Protein AF-A0A1Q5SDZ8-F1 (afdb_monomer_lite)

Structure (mmCIF, N/CA/C/O backbone):
data_AF-A0A1Q5SDZ8-F1
#
_entry.id   AF-A0A1Q5SDZ8-F1
#
loop_
_atom_site.group_PDB
_atom_site.id
_atom_site.type_symbol
_atom_site.label_atom_id
_atom_site.label_alt_id
_atom_site.label_comp_id
_atom_site.label_asym_id
_atom_site.label_entity_id
_atom_site.label_seq_id
_atom_site.pdbx_PDB_ins_code
_atom_site.Cartn_x
_atom_site.Cartn_y
_atom_site.Cartn_z
_atom_site.occupancy
_atom_site.B_iso_or_equiv
_atom_site.auth_seq_id
_atom_site.auth_comp_id
_atom_site.auth_asym_id
_atom_site.auth_atom_id
_atom_site.pdbx_PDB_model_num
ATOM 1 N N . MET A 1 1 ? 9.816 -25.125 16.063 1.00 53.28 1 MET A N 1
ATOM 2 C CA . MET A 1 1 ? 9.302 -24.287 14.960 1.00 53.28 1 MET A CA 1
ATOM 3 C C . MET A 1 1 ? 9.656 -22.854 15.325 1.00 53.28 1 MET A C 1
ATOM 5 O O . MET A 1 1 ? 9.482 -22.510 16.484 1.00 53.28 1 MET A O 1
ATOM 9 N N . ASN A 1 2 ? 10.346 -22.123 14.450 1.00 63.69 2 ASN A N 1
ATOM 10 C CA . ASN A 1 2 ? 11.102 -20.920 14.822 1.00 63.69 2 ASN A CA 1
ATOM 11 C C . ASN A 1 2 ? 10.175 -19.690 14.795 1.00 63.69 2 ASN A C 1
ATOM 13 O O . ASN A 1 2 ? 9.591 -19.436 13.748 1.00 63.69 2 ASN A O 1
ATOM 17 N N . GLU A 1 3 ? 10.041 -18.934 15.887 1.00 66.50 3 GLU A N 1
ATOM 18 C CA . GLU A 1 3 ? 9.088 -17.806 16.040 1.00 66.50 3 GLU A CA 1
ATOM 19 C C . GLU A 1 3 ? 9.196 -16.748 14.922 1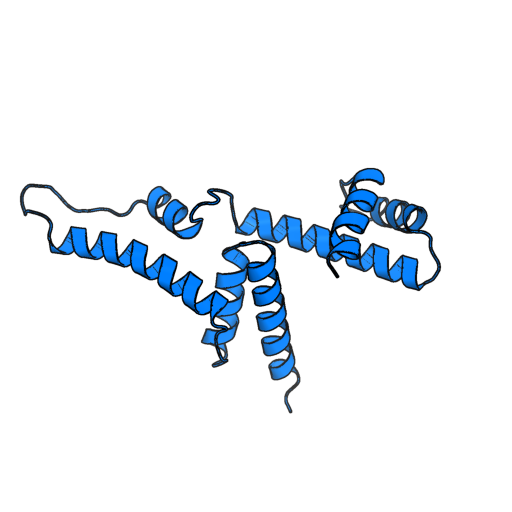.00 66.50 3 GLU A C 1
ATOM 21 O O . GLU A 1 3 ? 8.209 -16.146 14.502 1.00 66.50 3 GLU A O 1
ATOM 26 N N . HIS A 1 4 ? 10.392 -16.576 14.352 1.00 69.19 4 HIS A N 1
ATOM 27 C CA . HIS A 1 4 ? 10.624 -15.703 13.197 1.00 69.19 4 HIS A CA 1
ATOM 28 C C . HIS A 1 4 ? 9.873 -16.143 11.934 1.00 69.19 4 HIS A C 1
ATOM 30 O O . HIS A 1 4 ? 9.496 -15.311 11.116 1.00 69.19 4 HIS A O 1
ATOM 36 N N . SER A 1 5 ? 9.648 -17.448 11.779 1.00 76.00 5 SER A N 1
ATOM 37 C CA . SER A 1 5 ? 8.954 -18.035 10.636 1.00 76.00 5 SER A CA 1
ATOM 38 C C . SER A 1 5 ? 7.495 -17.591 10.587 1.00 76.00 5 SER A C 1
ATOM 40 O O . SER A 1 5 ? 7.028 -17.145 9.543 1.00 76.00 5 SER A O 1
ATOM 42 N N . GLU A 1 6 ? 6.815 -17.670 11.731 1.00 79.50 6 GLU A N 1
ATOM 43 C CA . GLU A 1 6 ? 5.400 -17.319 11.886 1.00 79.50 6 GLU A CA 1
ATOM 44 C C . GLU A 1 6 ? 5.173 -15.810 11.741 1.00 79.50 6 GLU A C 1
ATOM 46 O O . GLU A 1 6 ? 4.159 -15.375 11.193 1.00 79.50 6 GLU A O 1
ATOM 51 N N . LEU A 1 7 ? 6.148 -14.998 12.167 1.00 84.94 7 LEU A N 1
ATOM 52 C CA . LEU A 1 7 ? 6.107 -13.550 11.986 1.00 84.94 7 LEU A CA 1
ATOM 53 C C . LEU A 1 7 ? 6.099 -13.156 10.501 1.00 84.94 7 LEU A C 1
ATOM 55 O O . LEU A 1 7 ? 5.339 -12.269 10.111 1.00 84.94 7 LEU A O 1
ATOM 59 N N . PHE A 1 8 ? 6.919 -13.800 9.665 1.00 88.19 8 PHE A N 1
ATOM 60 C CA . PHE A 1 8 ? 6.935 -13.509 8.228 1.00 88.19 8 PHE A CA 1
ATOM 61 C C . PHE A 1 8 ? 5.617 -13.889 7.562 1.00 88.19 8 PHE A C 1
ATOM 63 O O . PHE A 1 8 ? 5.062 -13.076 6.826 1.00 88.19 8 PHE A O 1
ATOM 70 N N . ASP A 1 9 ? 5.084 -15.067 7.878 1.00 88.69 9 ASP A N 1
ATOM 71 C CA . ASP A 1 9 ? 3.838 -15.560 7.286 1.00 88.69 9 ASP A CA 1
ATOM 72 C C . ASP A 1 9 ? 2.651 -14.662 7.686 1.00 88.69 9 ASP A C 1
ATOM 74 O O . ASP A 1 9 ? 1.840 -14.271 6.843 1.00 88.69 9 ASP A O 1
ATOM 78 N N . SER A 1 10 ? 2.611 -14.223 8.949 1.00 89.44 10 SER A N 1
ATOM 79 C CA . SER A 1 10 ? 1.627 -13.255 9.450 1.00 89.44 10 SER A CA 1
ATOM 80 C C . SER A 1 10 ? 1.734 -11.886 8.764 1.00 89.44 10 SER A C 1
ATOM 82 O O . SER A 1 10 ? 0.718 -11.292 8.383 1.00 89.44 10 SER A O 1
ATOM 84 N N . ASN A 1 11 ? 2.955 -11.385 8.549 1.00 88.94 11 ASN A N 1
ATOM 85 C CA . ASN A 1 11 ? 3.179 -10.111 7.863 1.00 88.94 11 ASN A CA 1
ATOM 86 C C . ASN A 1 11 ? 2.774 -10.179 6.384 1.00 88.94 11 ASN A C 1
ATOM 88 O O . ASN A 1 11 ? 2.116 -9.259 5.895 1.00 88.94 11 ASN A O 1
ATOM 92 N N . ILE A 1 12 ? 3.116 -11.269 5.686 1.00 94.19 12 ILE A N 1
ATOM 93 C CA . ILE A 1 12 ? 2.715 -11.501 4.291 1.00 94.19 12 ILE A CA 1
ATOM 94 C C . ILE A 1 12 ? 1.188 -11.540 4.193 1.00 94.19 12 ILE A C 1
ATOM 96 O O . ILE A 1 12 ? 0.614 -10.813 3.381 1.00 94.19 12 ILE A O 1
ATOM 100 N N . ALA A 1 13 ? 0.520 -12.316 5.053 1.00 93.00 13 ALA A N 1
ATOM 101 C CA . ALA A 1 13 ? -0.938 -12.412 5.070 1.00 93.00 13 ALA A CA 1
ATOM 102 C C . ALA A 1 13 ? -1.601 -11.053 5.350 1.00 93.00 13 ALA A C 1
ATOM 104 O O . ALA A 1 13 ? -2.538 -10.656 4.655 1.00 93.00 13 ALA A O 1
ATOM 105 N N . SER A 1 14 ? -1.079 -10.304 6.325 1.00 90.00 14 SER A N 1
ATOM 106 C CA . SER A 1 14 ? -1.608 -8.988 6.696 1.00 90.00 14 SER A CA 1
ATOM 107 C C . SER A 1 14 ? -1.480 -7.973 5.558 1.00 90.00 14 SER A C 1
ATOM 109 O O . SER A 1 14 ? -2.450 -7.287 5.237 1.00 90.00 14 SER A O 1
ATOM 111 N N . MET A 1 15 ? -0.311 -7.894 4.913 1.00 92.81 15 MET A N 1
ATOM 112 C CA . MET A 1 15 ? -0.083 -6.982 3.786 1.00 92.81 15 MET A CA 1
ATOM 113 C C . MET A 1 15 ? -0.871 -7.391 2.537 1.00 92.81 15 MET A C 1
ATOM 115 O O . MET A 1 15 ? -1.370 -6.526 1.819 1.00 92.81 15 MET A O 1
ATOM 119 N N . THR A 1 16 ? -1.047 -8.693 2.308 1.00 94.50 16 THR A N 1
ATOM 120 C CA . THR A 1 16 ? -1.854 -9.216 1.196 1.00 94.50 16 THR A CA 1
ATOM 121 C C . THR A 1 16 ? -3.321 -8.854 1.367 1.00 94.50 16 THR A C 1
ATOM 123 O O . THR A 1 16 ? -3.890 -8.202 0.495 1.00 94.50 16 THR A O 1
ATOM 126 N N . LYS A 1 17 ? -3.910 -9.149 2.533 1.00 90.44 17 LYS A N 1
ATOM 127 C CA . LYS A 1 17 ? -5.294 -8.763 2.846 1.00 90.44 17 LYS A CA 1
ATOM 128 C C . LYS A 1 17 ? -5.495 -7.252 2.723 1.00 90.44 17 LYS A C 1
ATOM 130 O O . LYS A 1 17 ? -6.527 -6.774 2.245 1.00 90.44 17 LYS A O 1
ATOM 135 N N . PHE A 1 18 ? -4.504 -6.482 3.159 1.00 87.00 18 PHE A N 1
ATOM 136 C CA . PHE A 1 18 ? -4.538 -5.037 3.030 1.00 87.00 18 PHE A CA 1
ATOM 137 C C . PHE A 1 18 ? -4.526 -4.589 1.562 1.00 87.00 18 PHE A C 1
ATOM 139 O O . PHE A 1 18 ? -5.339 -3.751 1.179 1.00 87.00 18 PHE A O 1
ATOM 146 N N . TYR A 1 19 ? -3.659 -5.152 0.718 1.00 91.75 19 TYR A N 1
ATOM 147 C CA . TYR A 1 19 ? -3.661 -4.869 -0.718 1.00 91.75 19 TYR A CA 1
ATOM 148 C C . TYR A 1 19 ? -4.998 -5.243 -1.366 1.00 91.75 19 TYR A C 1
ATOM 150 O O . TYR A 1 19 ? -5.580 -4.419 -2.062 1.00 91.75 19 TYR A O 1
ATOM 158 N N . GLU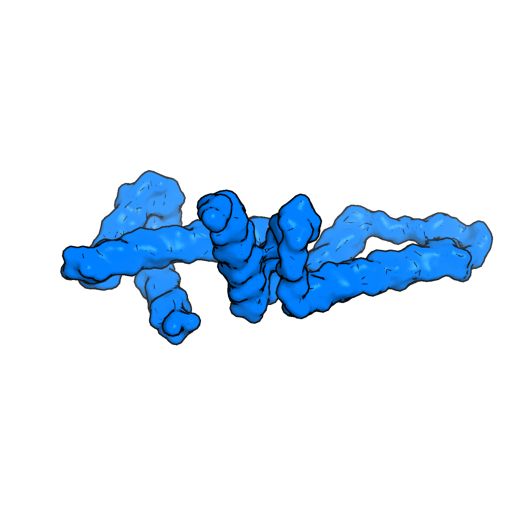 A 1 20 ? -5.524 -6.433 -1.091 1.00 91.06 20 GLU A N 1
ATOM 159 C CA . GLU A 1 20 ? -6.771 -6.926 -1.690 1.00 91.06 20 GLU A CA 1
ATOM 160 C C . GLU A 1 20 ? -7.984 -6.066 -1.322 1.00 91.06 20 GLU A C 1
ATOM 162 O O . GLU A 1 20 ? -8.849 -5.820 -2.159 1.00 91.06 20 GLU A O 1
ATOM 167 N N . SER A 1 21 ? -8.031 -5.557 -0.089 1.00 85.88 21 SER A N 1
ATOM 168 C CA . SER A 1 21 ? -9.126 -4.691 0.368 1.00 85.88 21 SER A CA 1
ATOM 169 C C . SER A 1 21 ? -9.012 -3.247 -0.125 1.00 85.88 21 SER A C 1
ATOM 171 O O . SER A 1 21 ? -10.025 -2.578 -0.322 1.00 85.88 21 SER A O 1
ATOM 173 N N . THR A 1 22 ? -7.795 -2.736 -0.319 1.00 84.19 22 THR A N 1
ATOM 174 C CA . THR A 1 22 ? -7.569 -1.300 -0.563 1.00 84.19 22 THR A CA 1
ATOM 175 C C . THR A 1 22 ? -7.094 -0.975 -1.978 1.00 84.19 22 THR A C 1
ATOM 177 O O . THR A 1 22 ? -7.164 0.187 -2.395 1.00 84.19 22 THR A O 1
ATOM 180 N N . GLY A 1 23 ? -6.567 -1.958 -2.704 1.00 88.69 23 GLY A N 1
ATOM 181 C CA . GLY A 1 23 ? -5.804 -1.776 -3.938 1.00 88.69 23 GLY A CA 1
ATOM 182 C C . GLY A 1 23 ? -4.468 -1.049 -3.740 1.00 88.69 23 GLY A C 1
ATOM 183 O O . GLY A 1 23 ? -3.898 -0.542 -4.704 1.00 88.69 23 GLY A O 1
ATOM 184 N N . ASN A 1 24 ? -3.973 -0.913 -2.504 1.00 90.62 24 ASN A N 1
ATOM 185 C CA . ASN A 1 24 ? -2.764 -0.144 -2.226 1.00 90.62 24 ASN A CA 1
ATOM 186 C C . ASN A 1 24 ? -1.500 -0.926 -2.613 1.00 90.62 24 ASN A C 1
ATOM 188 O O . ASN A 1 24 ? -1.008 -1.761 -1.853 1.00 90.62 24 ASN A O 1
A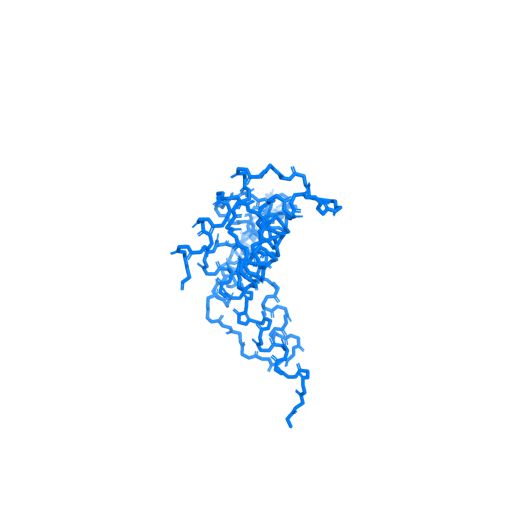TOM 192 N N . VAL A 1 25 ? -0.946 -0.611 -3.784 1.00 93.94 25 VAL A N 1
ATOM 193 C CA . VAL A 1 25 ? 0.227 -1.294 -4.351 1.00 93.94 25 VAL A CA 1
ATOM 194 C C . VAL A 1 25 ? 1.446 -1.301 -3.422 1.00 93.94 25 VAL A C 1
ATOM 196 O O . VAL A 1 25 ? 2.210 -2.258 -3.452 1.00 93.94 25 VAL A O 1
ATOM 199 N N . ALA A 1 26 ? 1.633 -0.312 -2.536 1.00 93.88 26 ALA A N 1
ATOM 200 C CA . ALA A 1 26 ? 2.762 -0.333 -1.597 1.00 93.88 26 ALA A CA 1
ATOM 201 C C . ALA A 1 26 ? 2.706 -1.537 -0.643 1.00 93.88 26 ALA A C 1
ATOM 203 O O . ALA A 1 26 ? 3.747 -2.104 -0.313 1.00 93.88 26 ALA A O 1
ATOM 204 N N . ALA A 1 27 ? 1.504 -1.960 -0.239 1.00 92.69 27 ALA A N 1
ATOM 205 C CA . ALA A 1 27 ? 1.334 -3.163 0.566 1.00 92.69 27 ALA A CA 1
ATOM 206 C C . ALA A 1 27 ? 1.693 -4.426 -0.229 1.00 92.69 27 ALA A C 1
ATOM 208 O O . ALA A 1 27 ? 2.364 -5.304 0.310 1.00 92.69 27 ALA A O 1
ATOM 209 N N . ALA A 1 28 ? 1.345 -4.480 -1.521 1.00 95.62 28 ALA A N 1
ATOM 210 C CA . ALA A 1 28 ? 1.736 -5.590 -2.386 1.00 95.62 28 ALA A CA 1
ATOM 211 C C . ALA A 1 28 ? 3.258 -5.711 -2.517 1.00 95.62 28 ALA A C 1
ATOM 213 O O . ALA A 1 28 ? 3.816 -6.785 -2.308 1.00 95.62 28 ALA A O 1
ATOM 214 N N . TRP A 1 29 ? 3.952 -4.599 -2.769 1.00 96.06 29 TRP A N 1
ATOM 215 C CA . TRP A 1 29 ? 5.416 -4.585 -2.846 1.00 96.06 29 TRP A CA 1
ATOM 216 C C . TRP A 1 29 ? 6.085 -4.956 -1.516 1.00 96.06 29 TRP A C 1
ATOM 218 O O . TRP A 1 29 ? 7.117 -5.627 -1.515 1.00 96.06 29 TRP A O 1
ATOM 228 N N . CYS A 1 30 ? 5.488 -4.578 -0.382 1.00 94.94 30 CYS A N 1
ATOM 229 C CA . CYS A 1 30 ? 5.957 -5.000 0.936 1.00 94.94 30 CYS A CA 1
ATOM 230 C C . CYS A 1 30 ? 5.799 -6.518 1.134 1.00 94.94 30 CYS A C 1
ATOM 232 O O . CYS A 1 30 ? 6.771 -7.187 1.486 1.00 94.94 30 CYS A O 1
ATOM 234 N N . ALA A 1 31 ? 4.615 -7.069 0.840 1.00 96.56 31 ALA A N 1
ATOM 235 C CA . ALA A 1 31 ? 4.350 -8.507 0.913 1.00 96.56 31 ALA A CA 1
ATOM 236 C C . ALA A 1 31 ? 5.308 -9.302 0.012 1.00 96.56 31 ALA A C 1
ATOM 238 O O . ALA A 1 31 ? 5.923 -10.264 0.470 1.00 96.56 31 ALA A O 1
ATOM 239 N N . PHE A 1 32 ? 5.489 -8.852 -1.235 1.00 97.94 32 PHE A N 1
ATOM 240 C CA . PHE A 1 32 ? 6.430 -9.441 -2.185 1.00 97.94 32 PHE A CA 1
ATOM 241 C C . PHE A 1 32 ? 7.858 -9.443 -1.638 1.00 97.94 32 PHE A C 1
ATOM 243 O O . PHE A 1 32 ? 8.512 -10.480 -1.643 1.00 97.94 32 PHE A O 1
ATOM 250 N N . SER A 1 33 ? 8.340 -8.299 -1.141 1.00 97.06 33 SER A N 1
ATOM 251 C CA . SER A 1 33 ? 9.709 -8.176 -0.635 1.00 97.06 33 SER A CA 1
ATOM 252 C C . SER A 1 33 ? 9.970 -9.123 0.536 1.00 97.06 33 SER A C 1
ATOM 254 O O . SER A 1 33 ? 10.996 -9.804 0.535 1.00 97.06 33 SER A O 1
ATOM 256 N N . ILE A 1 34 ? 9.040 -9.222 1.493 1.00 95.81 34 ILE A N 1
ATOM 257 C CA . ILE A 1 34 ? 9.153 -10.152 2.625 1.00 95.81 34 ILE A CA 1
ATOM 258 C C . ILE A 1 34 ? 9.153 -11.595 2.115 1.00 95.81 34 ILE A C 1
ATOM 260 O O . ILE A 1 34 ? 10.042 -12.369 2.473 1.00 95.81 34 ILE A O 1
ATOM 264 N N . ALA A 1 35 ? 8.191 -11.950 1.258 1.00 96.75 35 ALA A N 1
ATOM 265 C CA . ALA A 1 35 ? 8.055 -13.312 0.767 1.00 96.75 35 ALA A CA 1
ATOM 266 C C . ALA A 1 35 ? 9.290 -13.760 -0.026 1.00 96.75 35 ALA A C 1
ATOM 268 O O . ALA A 1 35 ? 9.898 -14.779 0.294 1.00 96.75 35 ALA A O 1
ATOM 269 N N . PHE A 1 36 ? 9.727 -12.947 -0.987 1.00 96.69 36 PHE A N 1
ATOM 270 C CA . PHE A 1 36 ? 10.890 -13.229 -1.820 1.00 96.69 36 PHE A CA 1
ATOM 271 C C . PHE A 1 36 ? 12.184 -13.325 -0.997 1.00 96.69 36 PHE A C 1
ATOM 273 O O . PHE A 1 36 ? 12.934 -14.289 -1.136 1.00 96.69 36 PHE A O 1
ATOM 280 N N . THR A 1 37 ? 12.427 -12.368 -0.092 1.00 95.38 37 THR A N 1
ATOM 281 C CA . THR A 1 37 ? 13.660 -12.322 0.720 1.00 95.38 37 THR A CA 1
ATOM 282 C C . THR A 1 37 ? 13.791 -13.530 1.645 1.00 95.38 37 THR A C 1
ATOM 284 O O . THR A 1 37 ? 14.898 -14.005 1.898 1.00 95.38 37 THR A O 1
ATOM 287 N N . HIS A 1 38 ? 12.669 -14.043 2.150 1.00 93.88 38 HIS A N 1
ATOM 288 C CA . HIS A 1 38 ? 12.646 -15.145 3.110 1.00 93.88 38 HIS A CA 1
ATOM 289 C C . HIS A 1 38 ? 12.248 -16.495 2.494 1.00 93.88 38 HIS A C 1
ATOM 291 O O . HIS A 1 38 ? 11.974 -17.444 3.234 1.00 93.88 38 HIS A O 1
ATOM 297 N N . GLY A 1 39 ? 12.233 -16.600 1.158 1.00 94.25 39 GLY A N 1
ATOM 298 C CA . GLY A 1 39 ? 11.936 -17.844 0.442 1.00 94.25 39 GLY A CA 1
ATOM 299 C C . GLY A 1 39 ? 10.537 -18.391 0.732 1.00 94.25 39 GLY A C 1
ATOM 300 O O . GLY A 1 39 ? 10.364 -19.600 0.869 1.00 94.25 39 GLY A O 1
ATOM 301 N N . ARG A 1 40 ? 9.555 -17.503 0.904 1.00 94.25 40 ARG A N 1
ATOM 302 C CA . ARG A 1 40 ? 8.147 -17.850 1.108 1.00 94.25 40 ARG A CA 1
ATOM 303 C C . ARG A 1 40 ? 7.380 -17.858 -0.196 1.00 94.25 40 ARG A C 1
ATOM 305 O O . ARG A 1 40 ? 7.768 -17.221 -1.173 1.00 94.25 40 ARG A O 1
ATOM 312 N N . GLU A 1 41 ? 6.252 -18.554 -0.160 1.00 95.44 41 GLU A N 1
ATOM 313 C CA . GLU A 1 41 ? 5.257 -18.473 -1.214 1.00 95.44 41 GLU A CA 1
ATOM 314 C C . GLU A 1 41 ? 4.754 -17.032 -1.349 1.00 95.44 41 GLU A C 1
ATOM 316 O O . GLU A 1 41 ? 4.451 -16.355 -0.363 1.00 95.44 41 GLU A O 1
ATOM 321 N N . ILE A 1 42 ? 4.710 -16.559 -2.591 1.00 97.56 42 ILE A N 1
ATOM 322 C CA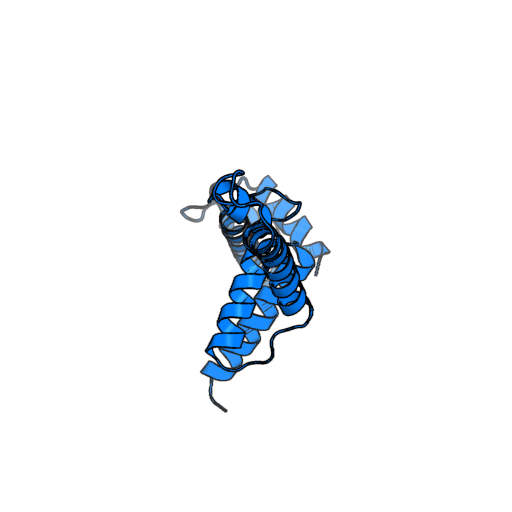 . ILE A 1 42 ? 4.201 -15.237 -2.934 1.00 97.56 42 ILE A CA 1
ATOM 323 C C . ILE A 1 42 ? 2.721 -15.420 -3.265 1.00 97.56 42 ILE A C 1
ATOM 325 O O . ILE A 1 42 ? 2.421 -16.158 -4.202 1.00 97.56 42 ILE A O 1
ATOM 329 N N . PRO A 1 43 ? 1.795 -14.758 -2.554 1.00 97.88 43 PRO A N 1
ATOM 330 C CA . PRO A 1 43 ? 0.375 -14.893 -2.855 1.00 97.88 43 PRO A CA 1
ATOM 331 C C . PRO A 1 43 ? 0.037 -14.428 -4.279 1.00 97.88 43 PRO A C 1
ATOM 333 O O . PRO A 1 43 ? 0.577 -13.426 -4.754 1.00 97.88 43 PRO A O 1
ATOM 336 N N . ASP A 1 44 ? -0.904 -15.108 -4.938 1.00 98.00 44 ASP A N 1
ATOM 337 C CA . ASP A 1 44 ? -1.290 -14.855 -6.336 1.00 98.00 44 ASP A CA 1
ATOM 338 C C . ASP A 1 44 ? -1.628 -13.389 -6.631 1.00 98.00 44 ASP A C 1
ATOM 340 O O . ASP A 1 44 ? -1.228 -12.842 -7.659 1.00 98.00 44 ASP A O 1
ATOM 344 N N . SER A 1 45 ? -2.390 -12.740 -5.747 1.00 97.50 45 SER A N 1
ATOM 345 C CA . SER A 1 45 ? -2.789 -11.338 -5.907 1.00 97.50 45 SER A CA 1
ATOM 346 C C . SER A 1 45 ? -1.581 -10.401 -5.900 1.00 97.50 45 SER A C 1
ATOM 348 O O . SER A 1 45 ? -1.532 -9.451 -6.681 1.00 97.50 45 SER A O 1
ATOM 350 N N . ILE A 1 46 ? -0.577 -10.712 -5.079 1.00 97.94 46 ILE A N 1
ATOM 351 C CA . ILE A 1 46 ? 0.692 -9.990 -5.027 1.00 97.94 46 ILE A CA 1
ATOM 352 C C . ILE A 1 46 ? 1.504 -10.249 -6.289 1.00 97.94 46 ILE A C 1
ATOM 354 O O . ILE A 1 46 ? 1.977 -9.302 -6.911 1.00 97.94 46 ILE A O 1
ATOM 358 N N . PHE A 1 47 ? 1.634 -11.510 -6.698 1.00 97.81 47 PHE A N 1
ATOM 359 C CA . PHE A 1 47 ? 2.382 -11.869 -7.899 1.00 97.81 47 PHE A CA 1
ATOM 360 C C . PHE A 1 47 ? 1.825 -11.166 -9.144 1.00 97.81 47 PHE A C 1
ATOM 362 O O . PHE A 1 47 ? 2.582 -10.528 -9.873 1.00 97.81 47 PHE A O 1
ATOM 369 N N . ARG A 1 48 ? 0.496 -11.154 -9.317 1.00 97.50 48 ARG A N 1
ATOM 370 C CA . ARG A 1 48 ? -0.178 -10.442 -10.418 1.00 97.50 48 ARG A CA 1
ATOM 371 C C . ARG A 1 48 ? 0.111 -8.941 -10.436 1.00 97.50 48 ARG A C 1
ATOM 373 O O . ARG A 1 48 ? 0.213 -8.356 -11.510 1.00 97.50 48 ARG A O 1
ATOM 380 N N . GLU A 1 49 ? 0.240 -8.299 -9.277 1.00 96.31 49 GLU A N 1
ATOM 381 C CA . GLU A 1 49 ? 0.607 -6.878 -9.203 1.00 96.31 49 GLU A CA 1
ATOM 382 C C . GLU A 1 49 ? 2.046 -6.638 -9.676 1.00 96.31 49 GLU A C 1
ATOM 384 O O . GLU A 1 49 ? 2.309 -5.682 -10.410 1.00 96.31 49 GLU A O 1
ATOM 389 N N . ILE A 1 50 ? 2.973 -7.523 -9.300 1.00 96.88 50 ILE A N 1
ATOM 390 C CA . ILE A 1 50 ? 4.363 -7.456 -9.764 1.00 96.88 50 ILE A CA 1
ATOM 391 C C . ILE A 1 50 ? 4.437 -7.708 -11.272 1.00 96.88 50 ILE A C 1
ATOM 393 O O . ILE A 1 50 ? 5.106 -6.954 -11.978 1.00 96.88 50 ILE A O 1
ATOM 397 N N . GLU A 1 51 ? 3.706 -8.701 -11.785 1.00 97.25 51 GLU A N 1
ATOM 398 C CA . GLU A 1 51 ? 3.606 -8.971 -13.222 1.00 97.25 51 GLU A CA 1
ATOM 399 C C . GLU A 1 51 ? 3.017 -7.787 -13.989 1.00 97.25 51 GLU A C 1
ATOM 401 O O . GLU A 1 51 ? 3.556 -7.402 -15.024 1.00 97.25 51 GLU A O 1
ATOM 406 N N . ARG A 1 52 ? 1.958 -7.155 -13.466 1.00 95.19 52 ARG A N 1
ATOM 407 C CA . ARG A 1 52 ? 1.372 -5.942 -14.052 1.00 95.19 52 ARG A CA 1
ATOM 408 C C . ARG A 1 52 ? 2.420 -4.842 -14.193 1.00 95.19 52 ARG A C 1
ATOM 410 O O . ARG A 1 52 ? 2.532 -4.237 -15.257 1.00 95.19 52 ARG A O 1
ATOM 417 N N . PHE A 1 53 ? 3.172 -4.559 -13.129 1.00 95.25 53 PHE A N 1
ATOM 418 C CA . PHE A 1 53 ? 4.229 -3.550 -13.171 1.00 95.25 53 PHE A CA 1
ATOM 419 C C . PHE A 1 53 ? 5.337 -3.930 -14.163 1.00 95.25 53 PHE A C 1
ATOM 421 O O . PHE A 1 53 ? 5.747 -3.101 -14.975 1.00 95.25 53 PHE A O 1
ATOM 428 N N . ALA A 1 54 ? 5.796 -5.183 -14.124 1.00 96.06 54 ALA A N 1
ATOM 429 C CA . ALA A 1 54 ? 6.846 -5.682 -15.004 1.00 96.06 54 ALA A CA 1
ATOM 430 C C . ALA A 1 54 ? 6.439 -5.624 -16.485 1.00 96.06 54 ALA A C 1
ATOM 432 O O . ALA A 1 54 ? 7.252 -5.224 -17.314 1.00 96.06 54 ALA A O 1
ATOM 433 N N . ALA A 1 55 ? 5.188 -5.954 -16.815 1.00 95.69 55 ALA A N 1
ATOM 434 C CA . ALA A 1 55 ? 4.663 -5.899 -18.176 1.00 95.69 55 ALA A CA 1
ATOM 435 C C . ALA A 1 55 ? 4.702 -4.475 -18.756 1.00 95.69 55 ALA A C 1
ATOM 437 O O . ALA A 1 55 ? 5.142 -4.278 -19.885 1.00 95.69 55 ALA A O 1
ATOM 438 N N . GLU A 1 56 ? 4.321 -3.463 -17.977 1.00 93.56 56 GLU A N 1
ATOM 439 C CA . GLU A 1 56 ? 4.364 -2.057 -18.410 1.00 93.56 56 GLU A CA 1
ATOM 440 C C . GLU A 1 56 ? 5.802 -1.559 -18.647 1.00 93.56 56 GLU A C 1
ATOM 442 O O . GLU A 1 56 ? 6.083 -0.849 -19.619 1.00 93.56 56 GLU A O 1
ATOM 447 N N . VAL A 1 57 ? 6.746 -1.970 -17.793 1.00 94.00 57 VAL A N 1
ATOM 448 C CA . VAL A 1 57 ? 8.175 -1.680 -18.003 1.00 94.00 57 VAL A CA 1
ATOM 449 C C . VAL A 1 57 ? 8.693 -2.409 -19.248 1.00 94.00 57 VAL A C 1
ATOM 451 O O . VAL A 1 57 ? 9.408 -1.809 -20.054 1.00 94.00 57 VAL A O 1
ATOM 454 N N . ALA A 1 58 ? 8.290 -3.667 -19.450 1.00 93.88 58 ALA A N 1
ATOM 455 C CA . ALA A 1 58 ? 8.674 -4.467 -20.609 1.00 93.88 58 ALA A CA 1
ATOM 456 C C . ALA A 1 58 ? 8.204 -3.841 -21.929 1.00 93.88 58 ALA A C 1
ATOM 458 O O . ALA A 1 58 ? 8.984 -3.798 -22.874 1.00 93.88 58 ALA A O 1
ATOM 459 N N . LEU A 1 59 ? 6.999 -3.262 -21.984 1.00 91.75 59 LEU A N 1
ATOM 460 C CA . LEU A 1 59 ? 6.516 -2.534 -23.167 1.00 91.75 59 LEU A CA 1
ATOM 461 C C . LEU A 1 59 ? 7.408 -1.338 -23.523 1.00 91.75 59 LEU A C 1
ATOM 463 O O . LEU A 1 59 ? 7.616 -1.032 -24.697 1.00 91.75 59 LEU A O 1
ATOM 467 N N . THR A 1 60 ? 7.941 -0.638 -22.520 1.00 89.44 60 THR A N 1
ATOM 468 C CA . THR A 1 60 ? 8.878 0.470 -22.762 1.00 89.44 60 THR A CA 1
ATOM 469 C C . THR A 1 60 ? 10.231 -0.045 -23.248 1.00 89.44 60 THR A C 1
ATOM 471 O O . THR A 1 60 ? 10.812 0.526 -24.171 1.00 89.44 60 THR A O 1
ATOM 474 N N . ALA A 1 61 ? 10.710 -1.153 -22.680 1.00 90.56 61 ALA A N 1
ATOM 475 C CA . ALA A 1 61 ? 11.939 -1.801 -23.125 1.00 90.56 61 ALA A CA 1
ATOM 476 C C . ALA A 1 61 ? 11.824 -2.339 -24.563 1.00 90.56 61 ALA A C 1
ATOM 478 O O . ALA A 1 61 ? 12.742 -2.157 -25.358 1.00 90.56 61 ALA A O 1
ATOM 479 N N . GLU A 1 62 ? 10.687 -2.935 -24.928 1.00 91.75 62 GLU A N 1
ATOM 480 C CA . GLU A 1 62 ? 10.412 -3.409 -26.287 1.00 91.75 62 GLU A CA 1
ATOM 481 C C . GLU A 1 62 ? 10.469 -2.252 -27.289 1.00 91.75 62 GLU A C 1
ATOM 483 O O . GLU A 1 62 ? 11.209 -2.329 -28.269 1.00 91.75 62 GLU A O 1
ATOM 488 N N . LYS A 1 63 ? 9.799 -1.130 -26.988 1.00 88.69 63 LYS A N 1
ATOM 489 C CA . LYS A 1 63 ? 9.873 0.090 -27.810 1.00 88.69 63 LYS A CA 1
ATOM 490 C C . LYS A 1 63 ? 11.305 0.580 -27.998 1.00 88.69 63 LYS A C 1
ATOM 492 O O . LYS A 1 63 ? 11.637 1.041 -29.085 1.00 88.69 63 LYS A O 1
ATOM 497 N N . ALA A 1 64 ? 12.136 0.493 -26.959 1.00 88.19 64 ALA A N 1
ATOM 498 C CA . ALA A 1 64 ? 13.537 0.892 -27.032 1.00 88.19 64 ALA A CA 1
ATOM 499 C C . ALA A 1 64 ? 14.350 -0.010 -27.972 1.00 88.19 64 ALA A C 1
ATOM 501 O O . ALA A 1 64 ? 15.177 0.492 -28.728 1.00 88.19 64 ALA A O 1
ATOM 502 N N . ILE A 1 65 ? 14.093 -1.321 -27.962 1.00 88.75 65 ILE A N 1
ATOM 503 C CA . ILE A 1 65 ? 14.767 -2.291 -28.839 1.00 88.75 65 ILE A CA 1
ATOM 504 C C . ILE A 1 65 ? 14.324 -2.122 -30.300 1.00 88.75 65 ILE A C 1
ATOM 506 O O . ILE A 1 65 ? 15.128 -2.310 -31.210 1.00 88.75 65 ILE A O 1
ATOM 510 N N . THR A 1 66 ? 13.063 -1.752 -30.537 1.00 89.06 66 THR A N 1
ATOM 511 C CA . THR A 1 66 ? 12.491 -1.604 -31.886 1.00 89.06 66 THR A CA 1
ATOM 512 C C . THR A 1 66 ? 12.561 -0.179 -32.447 1.00 89.06 66 THR A C 1
ATOM 514 O O . THR A 1 66 ? 11.993 0.082 -33.507 1.00 89.06 66 THR A O 1
ATOM 517 N N . ALA A 1 67 ? 13.179 0.767 -31.735 1.00 85.12 67 ALA A N 1
ATOM 518 C CA . ALA A 1 67 ? 13.233 2.163 -32.156 1.00 85.12 67 ALA A CA 1
ATOM 519 C C . ALA A 1 67 ? 14.109 2.348 -33.408 1.00 85.12 67 ALA A C 1
ATOM 521 O O . ALA A 1 67 ? 15.191 1.772 -33.524 1.00 85.12 67 ALA A O 1
ATOM 522 N N . GLU A 1 68 ? 13.650 3.185 -34.342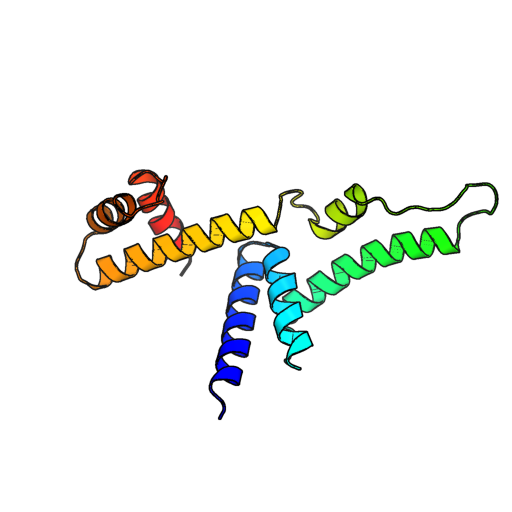 1.00 83.69 68 GLU A N 1
ATOM 523 C CA . GLU A 1 68 ? 14.443 3.586 -35.507 1.00 83.69 68 GLU A CA 1
ATOM 524 C C . GLU A 1 68 ? 15.663 4.410 -35.064 1.00 83.69 68 GLU A C 1
ATOM 526 O O . GLU A 1 68 ? 15.580 5.235 -34.150 1.00 83.69 68 GLU A O 1
ATOM 531 N N . VAL A 1 69 ? 16.804 4.193 -35.725 1.00 76.69 69 VAL A N 1
ATOM 532 C CA . VAL A 1 69 ? 18.114 4.760 -35.343 1.00 76.69 69 VAL A CA 1
ATOM 533 C C . VAL A 1 69 ? 18.119 6.298 -35.333 1.00 76.69 69 VAL A C 1
ATOM 535 O O . VAL A 1 69 ? 18.894 6.913 -34.605 1.00 76.69 69 VAL A O 1
ATOM 538 N N . ASP A 1 70 ? 17.247 6.931 -36.113 1.00 81.25 70 ASP A N 1
ATOM 539 C CA . ASP A 1 70 ? 17.128 8.382 -36.266 1.00 81.25 70 ASP A CA 1
ATOM 540 C C . ASP A 1 70 ? 16.143 9.044 -35.282 1.00 81.25 70 ASP A C 1
ATOM 542 O O . ASP A 1 70 ? 16.126 10.272 -35.178 1.00 81.25 70 ASP A O 1
ATOM 546 N N . LYS A 1 71 ? 15.362 8.272 -34.511 1.00 76.12 71 LYS A N 1
ATOM 547 C CA . LYS A 1 71 ? 14.331 8.805 -33.593 1.00 76.12 71 LYS A CA 1
ATOM 548 C C . LYS A 1 71 ? 14.817 9.134 -32.180 1.00 76.12 71 LYS A C 1
ATOM 550 O O . LYS A 1 71 ? 14.031 9.604 -31.358 1.00 76.12 71 LYS A O 1
ATOM 555 N N . GLY A 1 72 ? 16.113 8.976 -31.917 1.00 76.56 72 GLY A N 1
ATOM 556 C CA . GLY A 1 72 ? 16.708 9.230 -30.606 1.00 76.56 72 GLY A CA 1
ATOM 557 C C . GLY A 1 72 ? 16.364 8.148 -29.570 1.00 76.56 72 GLY A C 1
ATOM 558 O O . GLY A 1 72 ? 15.573 7.243 -29.838 1.00 76.56 72 GLY A O 1
ATOM 559 N N . PRO A 1 73 ? 16.997 8.185 -28.386 1.00 83.44 73 PRO A N 1
ATOM 560 C CA . PRO A 1 73 ? 16.836 7.135 -27.387 1.00 83.44 73 PRO A CA 1
ATOM 561 C C . PRO A 1 73 ? 15.440 7.169 -26.759 1.00 83.44 73 PRO A C 1
ATOM 563 O O . PRO A 1 73 ? 14.973 8.219 -26.317 1.00 83.44 73 PRO A O 1
ATOM 566 N N . VAL A 1 74 ? 14.808 6.000 -26.647 1.00 85.81 74 VAL A N 1
ATOM 567 C CA . VAL A 1 74 ? 13.617 5.825 -25.806 1.00 85.81 74 VAL A CA 1
ATOM 568 C C . VAL A 1 74 ? 14.046 5.920 -24.345 1.00 85.81 74 VAL A C 1
ATOM 570 O O . VAL A 1 74 ? 14.894 5.155 -23.885 1.00 85.81 74 VAL A O 1
ATOM 573 N N . THR A 1 75 ? 13.461 6.863 -23.616 1.00 87.25 75 THR A N 1
ATOM 574 C CA . THR A 1 75 ? 13.701 7.065 -22.188 1.00 87.25 75 THR A CA 1
ATOM 575 C C . THR A 1 75 ? 12.434 6.755 -21.400 1.00 87.25 75 THR A C 1
ATOM 577 O O . THR A 1 75 ? 11.332 7.018 -21.866 1.00 87.25 75 THR A O 1
ATOM 580 N N . LEU A 1 76 ? 12.604 6.174 -20.209 1.00 90.38 76 LEU A N 1
ATOM 581 C CA . LEU A 1 76 ? 11.538 6.022 -19.220 1.00 90.38 76 LEU A CA 1
ATOM 582 C C . LEU A 1 76 ? 11.813 7.008 -18.088 1.00 90.38 76 LEU A C 1
ATOM 584 O O . LEU A 1 76 ? 12.790 6.842 -17.351 1.00 90.38 76 LEU A O 1
ATOM 588 N N . THR A 1 77 ? 11.002 8.056 -17.967 1.00 91.19 77 THR A N 1
ATOM 589 C CA . THR A 1 77 ? 11.243 9.088 -16.952 1.00 91.19 77 THR A CA 1
ATOM 590 C C . THR A 1 77 ? 10.809 8.620 -15.556 1.00 91.19 77 THR A C 1
ATOM 592 O O . THR A 1 77 ? 9.971 7.721 -15.421 1.00 91.19 77 THR A O 1
ATOM 595 N N . PRO A 1 78 ? 11.330 9.233 -14.476 1.00 91.06 78 PRO A N 1
ATOM 596 C CA . PRO A 1 78 ? 10.859 8.957 -13.118 1.00 91.06 78 PRO A CA 1
ATOM 597 C C . PRO A 1 78 ? 9.346 9.165 -12.938 1.00 91.06 78 PRO A C 1
ATOM 599 O O . PRO A 1 78 ? 8.699 8.427 -12.192 1.00 91.06 78 PRO A O 1
ATOM 602 N N . GLU A 1 79 ? 8.758 10.148 -13.620 1.00 89.75 79 GLU A N 1
ATOM 603 C CA . GLU A 1 79 ? 7.321 10.435 -13.579 1.00 89.75 79 GLU A CA 1
ATOM 604 C C . GLU A 1 79 ? 6.500 9.320 -14.236 1.00 89.75 79 GLU A C 1
ATOM 606 O O . GLU A 1 79 ? 5.462 8.915 -13.696 1.00 89.75 79 GLU A O 1
ATOM 611 N N . GLU A 1 80 ? 6.970 8.804 -15.371 1.00 90.88 80 GLU A N 1
ATOM 612 C CA . GLU A 1 80 ? 6.362 7.675 -16.078 1.00 90.88 80 GLU A CA 1
ATOM 613 C C . GLU A 1 80 ? 6.463 6.399 -15.246 1.00 90.88 80 GLU A C 1
ATOM 615 O O . GLU A 1 80 ? 5.444 5.758 -14.985 1.00 90.88 80 GLU A O 1
ATOM 620 N N . LEU A 1 81 ? 7.652 6.090 -14.720 1.00 91.81 81 LEU A N 1
ATOM 621 C CA . LEU A 1 81 ? 7.866 4.953 -13.825 1.00 91.81 81 LEU A CA 1
ATOM 622 C C . LEU A 1 81 ? 6.971 5.040 -12.581 1.00 91.81 81 LEU A C 1
ATOM 624 O O . LEU A 1 81 ? 6.328 4.065 -12.191 1.00 91.81 81 LEU A O 1
ATOM 628 N N . GLY A 1 82 ? 6.868 6.229 -11.982 1.00 91.00 82 GLY A N 1
ATOM 629 C CA . GLY A 1 82 ? 5.975 6.473 -10.856 1.00 91.00 82 GLY A CA 1
ATOM 630 C C . GLY A 1 82 ? 4.500 6.298 -11.224 1.00 91.00 82 GLY A C 1
ATOM 631 O O . GLY A 1 82 ? 3.712 5.844 -10.398 1.00 91.00 82 GLY A O 1
ATOM 632 N N . THR A 1 83 ? 4.104 6.633 -12.451 1.00 90.94 83 THR A 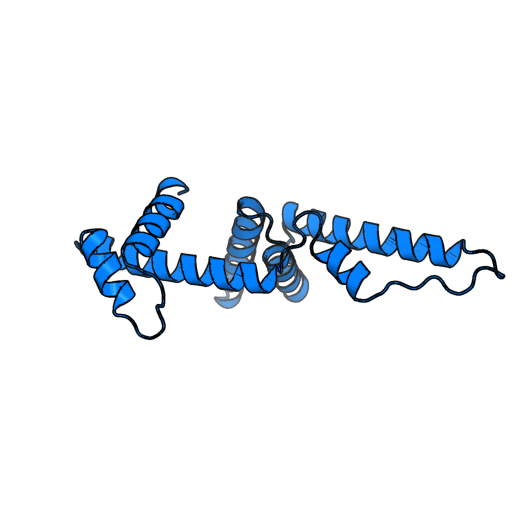N 1
ATOM 633 C CA . THR A 1 83 ? 2.737 6.417 -12.952 1.00 90.94 83 THR A CA 1
ATOM 634 C C . THR A 1 83 ? 2.449 4.934 -13.160 1.00 90.94 83 THR A C 1
ATOM 636 O O . THR A 1 83 ? 1.416 4.453 -12.697 1.00 90.94 83 THR A O 1
ATOM 639 N N . ILE A 1 84 ? 3.384 4.197 -13.764 1.00 92.62 84 ILE A N 1
ATOM 640 C CA . ILE A 1 84 ? 3.304 2.740 -13.930 1.00 92.62 84 ILE A CA 1
ATOM 641 C C . ILE A 1 84 ? 3.167 2.058 -12.564 1.00 92.62 84 ILE A C 1
ATOM 643 O O . ILE A 1 84 ? 2.299 1.201 -12.374 1.00 92.62 84 ILE A O 1
ATOM 647 N N . TRP A 1 85 ? 3.981 2.474 -11.591 1.00 92.44 85 TRP A N 1
ATOM 648 C CA . TRP A 1 85 ? 3.941 1.931 -10.238 1.00 92.44 85 TRP A CA 1
ATOM 649 C C . TRP A 1 85 ? 2.609 2.202 -9.540 1.00 92.44 85 TRP A C 1
ATOM 651 O O . TRP A 1 85 ? 1.977 1.270 -9.054 1.00 92.44 85 TRP A O 1
ATOM 661 N N . ARG A 1 86 ? 2.134 3.454 -9.554 1.00 90.44 86 ARG A N 1
ATOM 662 C CA . ARG A 1 86 ? 0.854 3.853 -8.938 1.00 90.44 86 ARG A CA 1
ATOM 663 C C . ARG A 1 86 ? -0.374 3.238 -9.615 1.00 90.44 86 ARG A C 1
ATOM 665 O O . ARG A 1 86 ? -1.456 3.239 -9.025 1.00 90.44 86 ARG A O 1
ATOM 672 N N . GLY A 1 87 ? -0.230 2.761 -10.850 1.00 84.69 87 GLY A N 1
ATOM 673 C CA . GLY A 1 87 ? -1.333 2.244 -11.647 1.00 84.69 87 GLY A CA 1
ATOM 674 C C . GLY A 1 87 ? -2.430 3.294 -11.854 1.00 84.69 87 GLY A C 1
ATOM 675 O O . GLY A 1 87 ? -2.175 4.496 -11.961 1.00 84.69 87 GLY A O 1
ATOM 676 N N . LYS A 1 88 ? -3.687 2.841 -11.897 1.00 73.56 88 LYS A N 1
ATOM 677 C CA . LYS A 1 88 ? -4.842 3.704 -12.204 1.00 73.56 88 LYS A CA 1
ATOM 678 C C . LYS A 1 88 ? -5.163 4.731 -11.114 1.00 73.56 88 LYS A C 1
ATOM 680 O O . LYS A 1 88 ? -5.768 5.753 -11.425 1.00 73.56 88 LYS A O 1
ATOM 685 N N . ASP A 1 89 ? -4.771 4.485 -9.862 1.00 68.19 89 ASP A N 1
ATOM 686 C CA . ASP A 1 89 ? -5.214 5.304 -8.726 1.00 68.19 89 ASP A CA 1
ATOM 687 C C . ASP A 1 89 ? -4.452 6.643 -8.635 1.00 68.19 89 ASP A C 1
ATOM 689 O O . ASP A 1 89 ? -4.921 7.558 -7.972 1.00 68.19 89 ASP A O 1
ATOM 693 N N . LYS A 1 90 ? -3.306 6.822 -9.324 1.00 71.00 90 LYS A N 1
ATOM 694 C CA . LYS A 1 90 ? -2.445 8.042 -9.346 1.00 71.00 90 LYS A CA 1
ATOM 695 C C . LYS A 1 90 ? -2.060 8.645 -7.975 1.00 71.00 90 LYS A C 1
ATOM 697 O O . LYS A 1 90 ? -1.278 9.592 -7.924 1.00 71.00 90 LYS A O 1
ATOM 702 N N . ARG A 1 91 ? -2.571 8.114 -6.866 1.00 79.00 91 ARG A N 1
ATOM 703 C CA . ARG A 1 91 ? -2.302 8.519 -5.486 1.00 79.00 91 ARG A CA 1
ATOM 704 C C . ARG A 1 91 ? -0.926 8.035 -5.059 1.00 79.00 91 ARG A C 1
ATOM 706 O O . ARG A 1 91 ? -0.443 7.026 -5.557 1.00 79.00 91 ARG A O 1
ATOM 713 N N . ASP A 1 92 ? -0.328 8.738 -4.102 1.00 86.62 92 ASP A N 1
ATOM 714 C CA . ASP A 1 92 ? 0.872 8.291 -3.390 1.00 86.62 92 ASP A CA 1
ATOM 715 C C . ASP A 1 92 ? 0.560 7.025 -2.560 1.00 86.62 92 ASP A C 1
ATOM 717 O O . ASP A 1 92 ? -0.140 7.137 -1.542 1.00 86.62 92 ASP A O 1
ATOM 721 N N . PRO A 1 93 ? 1.047 5.832 -2.964 1.00 87.75 93 PRO A N 1
ATOM 722 C CA . PRO A 1 93 ? 0.698 4.575 -2.310 1.00 87.75 93 PRO A CA 1
ATOM 723 C C . PRO A 1 93 ? 1.311 4.461 -0.912 1.00 87.75 93 PRO A C 1
ATOM 725 O O . PRO A 1 93 ? 0.661 3.967 0.007 1.00 87.75 93 PRO A O 1
ATOM 728 N N . VAL A 1 94 ? 2.525 4.986 -0.710 1.00 89.06 94 VAL A N 1
ATOM 729 C CA . VAL A 1 94 ? 3.225 4.920 0.584 1.00 89.06 94 VAL A CA 1
ATOM 730 C C . VAL A 1 94 ? 2.576 5.863 1.583 1.00 89.06 94 VAL A C 1
ATOM 732 O O . VAL A 1 94 ? 2.230 5.441 2.686 1.00 89.06 94 VAL A O 1
ATOM 735 N N . GLY A 1 95 ? 2.319 7.116 1.199 1.00 86.88 95 GLY A N 1
ATOM 736 C CA . GLY A 1 95 ? 1.593 8.043 2.065 1.00 86.88 95 GLY A CA 1
ATOM 737 C C . GLY A 1 95 ? 0.175 7.555 2.373 1.00 86.88 95 GLY A C 1
ATOM 738 O O . GLY A 1 95 ? -0.337 7.768 3.474 1.00 86.88 95 GLY A O 1
ATOM 739 N N . ARG A 1 96 ? -0.475 6.865 1.426 1.00 85.94 96 ARG A N 1
ATOM 740 C CA . ARG A 1 96 ? -1.765 6.202 1.658 1.00 85.94 96 ARG A CA 1
ATOM 741 C C . ARG A 1 96 ? -1.635 5.058 2.669 1.00 85.94 96 ARG A C 1
ATOM 743 O O . ARG A 1 96 ? -2.404 5.048 3.627 1.00 85.94 96 ARG A O 1
ATOM 750 N N . LEU A 1 97 ? -0.633 4.192 2.514 1.00 87.06 97 LEU A N 1
ATOM 751 C CA . LEU A 1 97 ? -0.362 3.073 3.421 1.00 87.06 97 LEU A CA 1
ATOM 752 C C . LEU A 1 97 ? -0.104 3.570 4.848 1.00 87.06 97 LEU A C 1
ATOM 754 O O . LEU A 1 97 ? -0.678 3.045 5.793 1.00 87.06 97 LEU A O 1
ATOM 758 N N . GLN A 1 98 ? 0.683 4.636 5.013 1.00 87.31 98 GLN A N 1
ATOM 759 C CA . GLN A 1 98 ? 0.936 5.254 6.319 1.00 87.31 98 GLN A CA 1
ATOM 760 C C . GLN A 1 98 ? -0.350 5.752 6.993 1.00 87.31 98 GLN A C 1
ATOM 762 O O . GLN A 1 98 ? -0.549 5.537 8.189 1.00 87.31 98 GLN A O 1
ATOM 767 N N . ARG A 1 99 ? -1.234 6.421 6.238 1.00 87.62 99 ARG A N 1
ATOM 768 C CA . ARG A 1 99 ? -2.515 6.918 6.768 1.00 87.62 99 ARG A CA 1
ATOM 769 C C . ARG A 1 99 ? -3.444 5.777 7.159 1.00 87.62 99 ARG A C 1
ATOM 771 O O . ARG A 1 99 ? -4.019 5.820 8.238 1.00 87.62 99 ARG A O 1
ATOM 778 N N . GLU A 1 100 ? -3.576 4.778 6.298 1.00 85.25 100 GLU A N 1
ATOM 779 C CA . GLU A 1 100 ? -4.433 3.616 6.530 1.00 85.25 100 GLU A CA 1
ATOM 780 C C . GLU A 1 100 ? -3.906 2.744 7.685 1.00 85.25 100 GLU A C 1
ATOM 782 O O . GLU A 1 100 ? -4.690 2.302 8.520 1.00 85.25 100 GLU A O 1
ATOM 787 N N . TRP A 1 101 ? -2.586 2.577 7.811 1.00 83.75 101 TRP A N 1
ATOM 788 C CA . TRP A 1 101 ? -1.973 1.897 8.954 1.00 83.75 101 TRP A CA 1
ATOM 789 C C . TRP A 1 101 ? -2.208 2.649 10.265 1.00 83.75 101 TRP A C 1
ATOM 791 O O . TRP A 1 101 ? -2.622 2.052 11.257 1.00 83.75 101 TRP A O 1
ATOM 801 N N . ARG A 1 102 ? -2.015 3.975 10.270 1.00 89.62 102 ARG A N 1
ATOM 802 C CA . ARG A 1 102 ? -2.351 4.822 11.424 1.00 89.62 102 ARG A CA 1
ATOM 803 C C . ARG A 1 102 ? -3.821 4.655 11.804 1.00 89.62 102 ARG A C 1
ATOM 805 O O . ARG A 1 102 ? -4.132 4.462 12.972 1.00 89.62 102 ARG A O 1
ATOM 812 N N . ASP A 1 103 ? -4.720 4.734 10.829 1.00 90.06 103 ASP A N 1
ATOM 813 C CA . ASP A 1 103 ? -6.156 4.544 11.032 1.00 90.06 103 ASP A CA 1
ATOM 814 C C . ASP A 1 103 ? -6.448 3.162 11.657 1.00 90.06 103 ASP A C 1
ATOM 816 O O . ASP A 1 103 ? -7.216 3.067 12.612 1.00 90.06 103 ASP A O 1
ATOM 820 N N . TYR A 1 104 ? -5.777 2.103 11.201 1.00 84.94 104 TYR A N 1
ATOM 821 C CA . TYR A 1 104 ? -5.911 0.759 11.767 1.00 84.94 104 TYR A CA 1
ATOM 822 C C . TYR A 1 104 ? -5.406 0.665 13.218 1.00 84.94 104 TYR A C 1
ATOM 824 O O . TYR A 1 104 ? -6.072 0.076 14.068 1.00 84.94 104 TYR A O 1
ATOM 832 N N . GLN A 1 105 ? -4.268 1.292 13.537 1.00 86.31 105 GLN A N 1
ATOM 833 C CA . GLN A 1 105 ? -3.746 1.362 14.909 1.00 86.31 105 GLN A CA 1
ATOM 834 C C . GLN A 1 105 ? -4.707 2.096 15.852 1.00 86.31 105 GLN A C 1
ATOM 836 O O . GLN A 1 105 ? -4.955 1.637 16.967 1.00 86.31 105 GLN A O 1
ATOM 841 N N . LEU A 1 106 ? -5.278 3.217 15.398 1.00 91.94 106 LEU A N 1
ATOM 842 C CA . LEU A 1 106 ? -6.261 3.978 16.172 1.00 91.94 106 LEU A CA 1
ATOM 843 C C . LEU A 1 106 ? -7.542 3.166 16.400 1.00 91.94 106 LEU A C 1
ATOM 845 O O . LEU A 1 106 ? -8.062 3.160 17.514 1.00 91.94 106 LEU A O 1
ATOM 849 N N . TYR A 1 107 ? -8.018 2.442 15.383 1.00 92.00 107 TYR A N 1
ATOM 850 C CA . TYR A 1 107 ? -9.151 1.526 15.521 1.00 92.00 107 TYR A CA 1
ATOM 851 C C . TYR A 1 107 ? -8.885 0.423 16.550 1.00 92.00 107 TYR A C 1
ATOM 853 O O . TYR A 1 107 ? -9.711 0.209 17.434 1.00 92.00 107 TYR A O 1
ATOM 861 N N . TRP A 1 108 ? -7.728 -0.241 16.495 1.00 89.75 108 TRP A N 1
ATOM 862 C CA . TRP A 1 108 ? -7.386 -1.291 17.459 1.00 89.75 108 TRP A CA 1
ATOM 863 C C . TRP A 1 108 ? -7.299 -0.778 18.891 1.00 89.75 108 TRP A C 1
ATOM 865 O O . TRP A 1 108 ? -7.773 -1.441 19.812 1.00 89.75 108 TRP A O 1
ATOM 875 N N . GLU A 1 109 ? -6.747 0.416 19.090 1.00 94.06 109 GLU A N 1
ATOM 876 C CA . GLU A 1 109 ? -6.721 1.041 20.408 1.00 94.06 109 GLU A CA 1
ATOM 877 C C . GLU A 1 109 ? -8.139 1.349 20.916 1.00 94.06 109 GLU A C 1
ATOM 879 O O . GLU A 1 109 ? -8.457 1.066 22.074 1.00 94.06 109 GLU A O 1
ATOM 884 N N . MET A 1 110 ? -9.027 1.858 20.050 1.00 95.88 110 MET A N 1
ATOM 885 C CA . MET A 1 110 ? -10.444 2.016 20.394 1.00 95.88 110 MET A CA 1
ATOM 886 C C . MET A 1 110 ? -11.082 0.666 20.744 1.00 95.88 110 MET A C 1
ATOM 888 O O . MET A 1 110 ? -11.771 0.559 21.758 1.00 95.88 110 MET A O 1
ATOM 892 N N . ARG A 1 111 ? -10.807 -0.382 19.961 1.00 93.31 111 ARG A N 1
ATOM 893 C CA . ARG A 1 111 ? -11.388 -1.722 20.137 1.00 93.31 111 ARG A CA 1
ATOM 894 C C . ARG A 1 111 ? -10.962 -2.345 21.452 1.00 93.31 111 ARG A C 1
ATOM 896 O O . ARG A 1 111 ? -11.795 -2.873 22.179 1.00 93.31 111 ARG A O 1
ATOM 903 N N . ASN A 1 112 ? -9.691 -2.207 21.810 1.00 92.44 112 ASN A N 1
ATOM 904 C CA . ASN A 1 112 ? -9.169 -2.666 23.092 1.00 92.44 112 ASN A CA 1
ATOM 905 C C . ASN A 1 112 ? -9.865 -1.993 24.280 1.00 92.44 112 ASN A C 1
ATOM 907 O O . ASN A 1 112 ? -10.095 -2.642 25.298 1.00 92.44 112 ASN A O 1
ATOM 911 N N . ARG A 1 113 ? -10.221 -0.710 24.166 1.00 95.31 113 ARG A N 1
ATOM 912 C CA . ARG A 1 113 ? -10.961 0.020 25.209 1.00 95.31 113 ARG A CA 1
ATOM 913 C C . ARG A 1 113 ? -12.412 -0.425 25.292 1.00 95.31 113 ARG A C 1
ATOM 915 O O . ARG A 1 113 ? -12.903 -0.673 26.390 1.00 95.31 113 ARG A O 1
ATOM 922 N N . VAL A 1 114 ? -13.067 -0.595 24.146 1.00 95.81 114 VAL A N 1
ATOM 923 C CA . VAL A 1 114 ? -14.438 -1.117 24.081 1.00 95.81 114 VAL A CA 1
ATOM 924 C C . VAL A 1 114 ? -14.518 -2.525 24.672 1.00 95.81 114 VAL A C 1
ATOM 926 O O . VAL A 1 114 ? -15.356 -2.786 25.530 1.00 95.81 114 VAL A O 1
ATOM 929 N N . ASN A 1 115 ? -13.565 -3.396 24.338 1.00 93.69 115 ASN A N 1
ATOM 930 C CA . ASN A 1 115 ? -13.451 -4.738 24.919 1.00 93.69 115 ASN A CA 1
ATOM 931 C C . ASN A 1 115 ? -13.231 -4.724 26.445 1.00 93.69 115 ASN A C 1
ATOM 933 O O . ASN A 1 115 ? -13.512 -5.713 27.115 1.00 93.69 115 ASN A O 1
ATOM 937 N N . ARG A 1 116 ? -12.730 -3.615 27.005 1.00 94.69 116 ARG A N 1
ATOM 938 C CA . ARG A 1 116 ? -12.565 -3.395 28.454 1.00 94.69 116 ARG A CA 1
ATOM 939 C C . ARG A 1 116 ? -13.766 -2.687 29.095 1.00 94.69 116 ARG A C 1
ATOM 941 O O . ARG A 1 116 ? -13.685 -2.308 30.260 1.00 94.69 116 ARG A O 1
ATOM 948 N N . GLY A 1 117 ? -14.863 -2.514 28.358 1.00 95.44 117 GLY A N 1
ATOM 949 C CA . GLY A 1 117 ? -16.132 -1.993 28.865 1.00 95.44 117 GLY A CA 1
ATOM 950 C C . GLY A 1 117 ? -16.398 -0.512 28.589 1.00 95.44 117 GLY A C 1
ATOM 951 O O . GLY A 1 117 ? -17.408 -0.001 29.060 1.00 95.44 117 GLY A O 1
ATOM 952 N N . SER A 1 118 ? -15.539 0.192 27.843 1.00 96.56 118 SER A N 1
ATOM 953 C CA . SER A 1 118 ? -15.848 1.560 27.399 1.00 96.56 118 SER A CA 1
ATOM 954 C C . SER A 1 118 ? -16.885 1.569 26.273 1.00 96.56 118 SER A C 1
ATOM 956 O O . SER A 1 118 ? -16.911 0.683 25.421 1.00 96.56 118 SER A O 1
ATOM 958 N N . THR A 1 119 ? -17.695 2.620 26.194 1.00 96.81 119 THR A N 1
ATOM 959 C CA . THR A 1 119 ? -18.466 2.915 24.979 1.00 96.81 119 THR A CA 1
ATOM 960 C C . THR A 1 119 ? -17.540 3.387 23.849 1.00 96.81 119 THR A C 1
ATOM 962 O O . THR A 1 119 ? -16.429 3.868 24.092 1.00 96.81 119 THR A O 1
ATOM 965 N N . VAL A 1 120 ? -17.996 3.307 22.593 1.00 95.62 120 VAL A N 1
ATOM 966 C CA . VAL A 1 120 ? -17.230 3.804 21.430 1.00 95.62 120 VAL A CA 1
ATOM 967 C C . VAL A 1 120 ? -16.907 5.298 21.565 1.00 95.62 120 VAL A C 1
ATOM 969 O O . VAL A 1 120 ? -15.791 5.710 21.255 1.00 95.62 120 VAL A O 1
ATOM 972 N N . ALA A 1 121 ? -17.843 6.100 22.080 1.00 96.25 121 ALA A N 1
ATOM 973 C CA . ALA A 1 121 ? -17.644 7.532 22.301 1.00 96.25 121 ALA A CA 1
ATOM 974 C C . ALA A 1 121 ? -16.559 7.806 23.362 1.00 96.25 121 ALA A C 1
ATOM 976 O O . ALA A 1 121 ? -15.674 8.639 23.162 1.00 96.25 121 ALA A O 1
ATOM 977 N N . GLU A 1 122 ? -16.567 7.062 24.473 1.00 97.12 122 GLU A N 1
ATOM 978 C CA . GLU A 1 122 ? -15.518 7.158 25.497 1.00 97.12 122 GLU A CA 1
ATOM 979 C C . GLU A 1 122 ? -14.155 6.714 24.957 1.00 97.12 122 GLU A C 1
ATOM 981 O O . GLU A 1 122 ? -13.141 7.367 25.221 1.00 97.12 122 GLU A O 1
ATOM 986 N N . ALA A 1 123 ? -14.125 5.647 24.156 1.00 96.69 123 ALA A N 1
ATOM 987 C CA . ALA A 1 123 ? -12.914 5.180 23.495 1.00 96.69 123 ALA A CA 1
ATOM 988 C C . ALA A 1 123 ? -12.364 6.228 22.510 1.00 96.69 123 ALA A C 1
ATOM 990 O O . ALA A 1 123 ? -11.168 6.518 22.542 1.00 96.69 123 ALA A O 1
ATOM 991 N N . ALA A 1 124 ? -13.222 6.853 21.697 1.00 96.19 124 ALA A N 1
ATOM 992 C CA . ALA A 1 124 ? -12.844 7.923 20.772 1.00 96.19 124 ALA A CA 1
ATOM 993 C C . ALA A 1 124 ? -12.271 9.141 21.512 1.00 96.19 124 ALA A C 1
ATOM 995 O O . ALA A 1 124 ? -11.218 9.662 21.136 1.00 96.19 124 ALA A O 1
ATOM 996 N N . LYS A 1 125 ? -12.912 9.560 22.609 1.00 97.00 125 LYS A N 1
ATOM 997 C CA . LYS A 1 125 ? -12.427 10.654 23.462 1.00 97.00 125 LYS A CA 1
ATOM 998 C C . LYS A 1 125 ? -11.059 10.338 24.067 1.00 97.00 125 LYS A C 1
ATOM 1000 O O . LYS A 1 125 ? -10.174 11.194 24.073 1.00 97.00 125 LYS A O 1
ATOM 1005 N N . ALA A 1 126 ? -10.866 9.111 24.546 1.00 95.50 126 ALA A N 1
ATOM 1006 C CA . ALA A 1 126 ? -9.598 8.688 25.126 1.00 95.50 126 ALA A CA 1
ATOM 1007 C C . ALA A 1 126 ? -8.472 8.609 24.082 1.00 95.50 126 ALA A C 1
ATOM 1009 O O . ALA A 1 126 ? -7.362 9.063 24.352 1.00 95.50 126 ALA A O 1
ATOM 1010 N N . VAL A 1 127 ? -8.758 8.094 22.882 1.00 95.62 127 VAL A N 1
ATOM 1011 C CA . VAL A 1 127 ? -7.786 8.030 21.780 1.00 95.62 127 VAL A CA 1
ATOM 1012 C C . VAL A 1 127 ? -7.418 9.421 21.276 1.00 95.62 127 VAL A C 1
ATOM 1014 O O . VAL A 1 127 ? -6.245 9.699 21.048 1.00 95.62 127 VAL A O 1
ATOM 1017 N N . ARG A 1 128 ? -8.380 10.343 21.180 1.00 95.31 128 ARG A N 1
ATOM 1018 C CA . ARG A 1 128 ? -8.100 11.744 20.841 1.00 95.31 128 ARG A CA 1
ATOM 1019 C C . ARG A 1 128 ? -7.142 12.415 21.828 1.00 95.31 128 ARG A C 1
ATOM 1021 O O . ARG A 1 128 ? -6.344 13.253 21.424 1.00 95.31 128 ARG A O 1
ATOM 1028 N N . ALA A 1 129 ? -7.224 12.069 23.112 1.00 95.25 129 ALA A N 1
ATOM 1029 C CA . ALA A 1 129 ? -6.346 12.624 24.139 1.00 95.25 129 ALA A CA 1
ATOM 1030 C C . ALA A 1 129 ? -4.896 12.101 24.053 1.00 95.25 129 ALA A C 1
ATOM 1032 O O . ALA A 1 129 ? -4.019 12.610 24.753 1.00 95.25 129 ALA A O 1
ATOM 1033 N N . MET A 1 130 ? -4.616 11.101 23.209 1.00 93.31 130 MET A N 1
ATOM 1034 C CA . MET A 1 130 ? -3.264 10.586 23.008 1.00 93.31 130 MET A CA 1
ATOM 1035 C C . MET A 1 130 ? -2.394 11.588 22.242 1.00 93.31 130 MET A C 1
ATOM 1037 O O . MET A 1 130 ? -2.822 12.252 21.294 1.00 93.31 130 MET A O 1
ATOM 1041 N N . ARG A 1 131 ? -1.115 11.663 22.620 1.00 91.50 131 ARG A N 1
ATOM 1042 C CA . ARG A 1 131 ? -0.136 12.519 21.943 1.00 91.50 131 ARG A CA 1
ATOM 1043 C C . ARG A 1 131 ? -0.013 12.126 20.466 1.00 91.50 131 ARG A C 1
ATOM 1045 O O . ARG A 1 131 ? 0.232 10.968 20.152 1.00 91.50 131 ARG A O 1
ATOM 1052 N N . GLY A 1 132 ? -0.115 13.110 19.574 1.00 85.25 132 GLY A N 1
ATOM 1053 C CA . GLY A 1 132 ? 0.058 12.915 18.128 1.00 85.25 132 GLY A CA 1
ATOM 1054 C C . GLY A 1 132 ? -1.218 12.538 17.370 1.00 85.25 132 GLY A C 1
ATOM 1055 O O . GLY A 1 132 ? -1.178 12.427 16.146 1.00 85.25 132 GLY A O 1
ATOM 1056 N N . VAL A 1 133 ? -2.360 12.396 18.052 1.00 89.12 133 VAL A N 1
ATOM 1057 C CA . VAL A 1 133 ? -3.651 12.165 17.394 1.00 89.12 133 VAL A CA 1
ATOM 1058 C C . VAL A 1 133 ? -4.283 13.505 17.015 1.00 89.12 133 VAL A C 1
ATOM 1060 O O . VAL A 1 133 ? -4.782 14.240 17.857 1.00 89.12 133 VAL A O 1
ATOM 1063 N N . ALA A 1 134 ? -4.268 13.824 15.719 1.00 89.31 134 ALA A N 1
ATOM 1064 C CA . ALA A 1 134 ? -4.849 15.056 15.168 1.00 89.31 134 ALA A CA 1
ATOM 1065 C C . ALA A 1 134 ? -6.293 14.884 14.644 1.00 89.31 134 ALA A C 1
ATOM 1067 O O . ALA A 1 134 ? -6.814 15.757 13.952 1.00 89.31 134 ALA A O 1
ATOM 1068 N N . LEU A 1 135 ? -6.938 13.747 14.925 1.00 89.75 135 LEU A N 1
ATOM 1069 C CA . LEU A 1 135 ? -8.304 13.455 14.483 1.00 89.75 135 LEU A CA 1
ATOM 1070 C C . LEU A 1 135 ? -9.341 13.926 15.509 1.00 89.75 135 LEU A C 1
ATOM 1072 O O . LEU A 1 135 ? -9.126 13.853 16.718 1.00 89.75 135 LEU A O 1
ATOM 1076 N N . SER A 1 136 ? -10.494 14.386 15.018 1.00 93.75 136 SER A N 1
ATOM 1077 C CA . SER A 1 136 ? -11.644 14.693 15.876 1.00 93.75 136 SER A CA 1
ATOM 1078 C C . SER A 1 136 ? -12.287 13.411 16.423 1.00 93.75 136 SER A C 1
ATOM 1080 O O . SER A 1 136 ? -12.205 12.365 15.781 1.00 93.75 136 SER A O 1
ATOM 1082 N N . GLU A 1 137 ? -12.995 13.494 17.555 1.00 94.00 137 GLU A N 1
ATOM 1083 C CA . GLU A 1 137 ? -13.808 12.376 18.080 1.00 94.00 137 GLU A CA 1
ATOM 1084 C C . GLU A 1 137 ? -14.768 11.827 17.017 1.00 94.00 137 GLU A C 1
ATOM 1086 O O . GLU A 1 137 ? -14.792 10.629 16.763 1.00 94.00 137 GLU A O 1
ATOM 1091 N N . ARG A 1 138 ? -15.455 12.711 16.284 1.00 94.31 138 ARG A N 1
ATOM 1092 C CA . ARG A 1 138 ? -16.341 12.318 15.180 1.00 94.31 138 ARG A CA 1
ATOM 1093 C C . ARG A 1 138 ? -15.600 11.577 14.063 1.00 94.31 138 ARG A C 1
ATOM 1095 O O . ARG A 1 138 ? -16.137 10.641 13.479 1.00 94.31 138 ARG A O 1
ATOM 1102 N N . SER A 1 139 ? -14.372 11.987 13.740 1.00 93.81 139 SER A N 1
ATOM 1103 C CA . SER A 1 139 ? -13.532 11.282 12.762 1.00 93.81 139 SER A CA 1
ATOM 1104 C C . SER A 1 139 ? -13.166 9.878 13.249 1.00 93.81 139 SER A C 1
ATOM 1106 O O . SER A 1 139 ? -13.160 8.953 12.444 1.00 93.81 139 SER A O 1
ATOM 1108 N N . LEU A 1 140 ? -12.898 9.716 14.547 1.00 94.88 140 LEU A N 1
ATOM 1109 C CA . LEU A 1 140 ? -12.591 8.429 15.176 1.00 94.88 140 LEU A CA 1
ATOM 1110 C C . LEU A 1 140 ? -13.825 7.513 15.245 1.00 94.88 140 LEU A C 1
ATOM 1112 O O . LEU A 1 140 ? -13.725 6.326 14.958 1.00 94.88 140 LEU A O 1
ATOM 1116 N N . GLU A 1 141 ? -15.012 8.051 15.518 1.00 94.00 141 GLU A N 1
ATOM 1117 C CA . GLU A 1 141 ? -16.270 7.292 15.447 1.00 94.00 141 GLU A CA 1
ATOM 1118 C C . GLU A 1 141 ? -16.622 6.872 14.010 1.00 94.00 141 GLU A C 1
ATOM 1120 O O . GLU A 1 141 ? -17.127 5.775 13.771 1.00 94.00 141 GLU A O 1
ATOM 1125 N N . ASN A 1 142 ? -16.348 7.726 13.019 1.00 93.44 142 ASN A N 1
ATOM 1126 C CA . ASN A 1 142 ? -16.487 7.356 11.608 1.00 93.44 142 ASN A CA 1
ATOM 1127 C C . ASN A 1 142 ? -15.505 6.245 11.224 1.00 93.44 142 ASN A C 1
ATOM 1129 O O . ASN A 1 142 ? -15.876 5.319 10.507 1.00 93.44 142 ASN A O 1
ATOM 1133 N N . LEU A 1 143 ? -14.264 6.344 11.706 1.00 92.44 143 LEU A N 1
ATOM 1134 C CA . LEU A 1 143 ? -13.233 5.331 11.525 1.00 92.44 143 LEU A CA 1
ATOM 1135 C C . LEU A 1 143 ? -13.659 3.990 12.133 1.00 92.44 143 LEU A C 1
ATOM 1137 O O . LEU A 1 143 ? -13.537 2.974 11.454 1.00 92.44 143 LEU A O 1
ATOM 1141 N N . TRP A 1 144 ? -14.204 4.006 13.356 1.00 92.94 144 TRP A N 1
ATOM 1142 C CA . TRP A 1 144 ? -14.792 2.834 14.003 1.00 92.94 144 TRP A CA 1
ATOM 1143 C C . TRP A 1 144 ? -15.841 2.188 13.109 1.00 92.94 144 TRP A C 1
ATOM 1145 O O . TRP A 1 144 ? -15.685 1.041 12.722 1.00 92.94 144 TRP A O 1
ATOM 1155 N N . ARG A 1 145 ? -16.871 2.943 12.706 1.00 92.00 145 ARG A N 1
ATOM 1156 C CA . ARG A 1 145 ? -17.948 2.408 11.863 1.00 92.00 145 ARG A CA 1
ATOM 1157 C C . ARG A 1 145 ? -17.423 1.817 10.562 1.00 92.00 145 ARG A C 1
ATOM 1159 O O . ARG A 1 145 ? -17.862 0.743 10.179 1.00 92.00 145 ARG A O 1
ATOM 1166 N N . ARG A 1 146 ? -16.476 2.487 9.902 1.00 88.56 146 ARG A N 1
ATOM 1167 C CA . ARG A 1 146 ? -15.873 1.971 8.669 1.00 88.56 146 ARG A CA 1
ATOM 1168 C C . ARG A 1 146 ? -15.209 0.610 8.897 1.00 88.56 146 ARG A C 1
ATOM 1170 O O . ARG A 1 146 ? -15.476 -0.310 8.151 1.00 88.56 146 ARG A O 1
ATOM 1177 N N . LEU A 1 147 ? -14.367 0.480 9.921 1.00 85.31 147 LEU A N 1
ATOM 1178 C CA . LEU A 1 147 ? -13.538 -0.719 10.103 1.00 85.31 147 LEU A CA 1
ATOM 1179 C C . LEU A 1 147 ? -14.212 -1.847 10.895 1.00 85.31 147 LEU A C 1
ATOM 1181 O O . LEU A 1 147 ? -13.802 -2.993 10.763 1.00 85.31 147 LEU A O 1
ATOM 1185 N N . ASP A 1 148 ? -15.226 -1.540 11.702 1.00 84.44 148 ASP A N 1
ATOM 1186 C CA . ASP A 1 148 ? -15.972 -2.528 12.491 1.00 84.44 148 ASP A CA 1
ATOM 1187 C C . ASP A 1 148 ? -17.101 -3.190 11.690 1.00 84.44 148 ASP A C 1
ATOM 1189 O O . ASP A 1 148 ? -17.504 -4.300 12.008 1.00 84.44 148 ASP A O 1
ATOM 1193 N N . THR A 1 149 ? -17.601 -2.525 10.640 1.00 65.31 149 THR A N 1
ATOM 1194 C CA . THR A 1 149 ? -18.639 -3.084 9.748 1.00 65.31 149 THR A CA 1
ATOM 1195 C C . THR A 1 149 ? -18.039 -3.922 8.607 1.00 65.31 149 THR A C 1
ATOM 1197 O O . THR A 1 149 ? -18.743 -4.733 8.015 1.00 65.31 149 THR A O 1
ATOM 1200 N N . ASP A 1 150 ? -16.745 -3.744 8.315 1.00 51.50 150 ASP A N 1
ATOM 1201 C CA . ASP A 1 150 ? -15.998 -4.468 7.271 1.00 51.50 150 ASP A CA 1
ATOM 1202 C C . ASP A 1 150 ? -15.299 -5.750 7.802 1.00 51.50 150 ASP A C 1
ATOM 1204 O O . ASP A 1 150 ? -14.505 -6.366 7.083 1.00 51.50 150 ASP A O 1
ATOM 1208 N N . GLY A 1 151 ? -15.543 -6.140 9.062 1.00 41.56 151 GLY A N 1
ATOM 1209 C CA . GLY A 1 151 ? -14.933 -7.297 9.738 1.00 41.56 151 GLY A CA 1
ATOM 1210 C C . GLY A 1 151 ? -15.940 -8.362 10.141 1.00 41.56 151 GLY A C 1
ATOM 1211 O O . GLY A 1 151 ? -15.530 -9.545 10.132 1.00 41.56 151 GLY A O 1
#

Secondary structure (DSSP, 8-state):
--HHHHHHHHHHHHHHHHHHHH--HHHHHHHHHHHHHTTPPPPHHHHHHHHHHHHHHHHHHHHHHT--TTS------HHHHHHHHHGGG-S-HHHHHHHHHHHHHHHHHHHHHHHTT--HHHHHHHHHTSTT----HHHHHHHHHHHHH--

Foldseek 3Di:
DDPVVVVLVVLLVVLLVVCVVPVQLVSLVVSVVSCVVVVHDRDPVSVVLVVQLVVQVVVQVVCQVPPDPPPDGRDQDPVNSLCSSRDPVNDDSVVVVVVVVVLVVLLVQLVVVVVVPDDSLRSLVVSCPDPPNPDDSVRNVVSNVVVVVVD

pLDDT: mean 89.42, std 9.0, range [41.56, 98.0]

Sequence (151 aa):
MNEHSELFDSNIASMTKFYESTGNVAAAWCAFSIAFTHGREIPDSIFREIERFAAEVALTAEKAITAEVDKGPVTLTPEELGTIWRGKDKRDPVGRLQREWRDYQLYWEMRNRVNRGSTVAEAAKAVRAMRGVALSERSLENLWRRLDTDG

Radius of gyration: 20.72 Å; chains: 1; bounding box: 37×39×65 Å